Protein AF-A0A1G5ZNI4-F1 (afdb_monomer)

Sequence (146 aa):
MAAYGPKNWLEVSVGGVFGYEKSEQENTAFS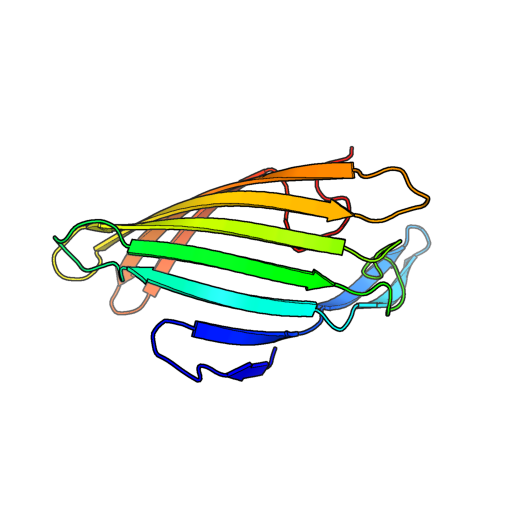YALPLVQGKFLFREYESGKGPGFGAVLGSFFPTGKGAFKPEGFGTFAFATITQCFGENEDVLIHANVGGNYLHIDQSGDLLGTWGFGSQVRVFKGMHLVGEIFSGDPYVPGAGVS

Foldseek 3Di:
DDWDPPDPFKIKDWDKDWDWDQDPVRDIDIKIFDTKIKMKGWPADEDEPDAKTKIKMKIKGAQDMDDQQRAPGIKIKMKMKIKYAYDPPRQKIKMKMKIWMWGDDPPDTDTGIKMKIKMWGDDDDPDIDIDMDMQADNSGHPRHPD

Structure (mmCIF, N/CA/C/O backbone):
data_AF-A0A1G5ZNI4-F1
#
_entry.id   AF-A0A1G5ZNI4-F1
#
loop_
_atom_site.group_PDB
_atom_site.id
_atom_site.type_symbol
_atom_site.label_atom_id
_atom_site.label_alt_id
_atom_site.label_comp_id
_atom_site.label_asym_id
_atom_site.label_entity_id
_atom_site.label_seq_id
_atom_site.pdbx_PDB_ins_code
_atom_site.Cartn_x
_atom_site.Cartn_y
_atom_site.Cartn_z
_atom_site.occupancy
_atom_site.B_iso_or_equiv
_atom_site.auth_seq_id
_atom_site.auth_comp_id
_atom_site.auth_asym_id
_atom_site.auth_atom_id
_atom_site.pdbx_PDB_model_num
ATOM 1 N N . MET A 1 1 ? 5.630 -12.708 -0.399 1.00 78.56 1 MET A N 1
ATOM 2 C CA . MET A 1 1 ? 6.197 -11.556 0.336 1.00 78.56 1 MET A CA 1
ATOM 3 C C . MET A 1 1 ? 6.660 -12.050 1.696 1.00 78.56 1 MET A C 1
ATOM 5 O O . MET A 1 1 ? 5.975 -12.888 2.267 1.00 78.56 1 MET A O 1
ATOM 9 N N . ALA A 1 2 ? 7.809 -11.585 2.176 1.00 91.25 2 ALA A N 1
ATOM 10 C CA . ALA A 1 2 ? 8.286 -11.825 3.536 1.00 91.25 2 ALA A CA 1
ATOM 11 C C . ALA A 1 2 ? 8.210 -10.512 4.324 1.00 91.25 2 ALA A C 1
ATOM 13 O O . ALA A 1 2 ? 8.553 -9.460 3.784 1.00 91.25 2 ALA A O 1
ATOM 14 N N . ALA A 1 3 ? 7.755 -10.570 5.573 1.00 93.75 3 ALA A N 1
ATOM 15 C CA . ALA A 1 3 ? 7.601 -9.410 6.444 1.00 93.75 3 ALA A CA 1
ATOM 16 C C . ALA A 1 3 ? 8.177 -9.704 7.832 1.00 93.75 3 ALA A C 1
ATOM 18 O O . ALA A 1 3 ? 8.113 -10.834 8.317 1.00 93.75 3 ALA A O 1
ATOM 19 N N . TYR A 1 4 ? 8.744 -8.680 8.458 1.00 95.38 4 TYR A N 1
ATOM 20 C CA . TYR A 1 4 ? 9.282 -8.721 9.808 1.00 95.38 4 TYR A CA 1
ATOM 21 C C . TYR A 1 4 ? 8.886 -7.443 10.546 1.00 95.38 4 TYR A C 1
ATOM 23 O O . TYR A 1 4 ? 9.204 -6.341 10.100 1.00 95.38 4 TYR A O 1
ATOM 31 N N . GLY A 1 5 ? 8.193 -7.598 11.673 1.00 94.31 5 GLY A N 1
ATOM 32 C CA . GLY A 1 5 ? 7.796 -6.508 12.560 1.00 94.31 5 GLY A CA 1
ATOM 33 C C . GLY A 1 5 ? 8.740 -6.398 13.757 1.00 94.31 5 GLY A C 1
ATOM 34 O O . GLY A 1 5 ? 8.446 -6.992 14.792 1.00 94.31 5 GLY A O 1
ATOM 35 N N . PRO A 1 6 ? 9.877 -5.677 13.669 1.00 91.25 6 PRO A N 1
ATOM 36 C CA . PRO A 1 6 ? 10.795 -5.526 14.803 1.00 91.25 6 PRO A CA 1
ATOM 37 C C . PRO A 1 6 ? 10.157 -4.816 16.004 1.00 91.25 6 PRO A C 1
ATOM 39 O O . PRO A 1 6 ? 10.660 -4.924 17.126 1.00 91.25 6 PRO A O 1
ATOM 42 N N . LYS A 1 7 ? 9.098 -4.034 15.764 1.00 94.19 7 LYS A N 1
ATOM 43 C CA . LYS A 1 7 ? 8.344 -3.269 16.760 1.00 94.19 7 LYS A CA 1
ATOM 44 C C . LYS A 1 7 ? 6.875 -3.211 16.349 1.00 94.19 7 LYS A C 1
ATOM 46 O O . LYS A 1 7 ? 6.573 -3.220 15.167 1.00 94.19 7 LYS A O 1
ATOM 51 N N . ASN A 1 8 ? 5.974 -3.017 17.311 1.00 93.56 8 ASN A N 1
ATOM 52 C CA . ASN A 1 8 ? 4.534 -2.898 17.035 1.00 93.56 8 ASN A CA 1
ATOM 53 C C . ASN A 1 8 ? 4.177 -1.698 16.132 1.00 93.56 8 ASN A C 1
ATOM 55 O O . ASN A 1 8 ? 3.121 -1.688 15.518 1.00 93.56 8 ASN A O 1
ATOM 59 N N . TRP A 1 9 ? 5.052 -0.689 16.047 1.00 95.75 9 TRP A N 1
ATOM 60 C CA . TRP A 1 9 ? 4.868 0.488 15.194 1.00 95.75 9 TRP A CA 1
ATOM 61 C C . TRP A 1 9 ? 5.573 0.383 13.832 1.00 95.75 9 TRP A C 1
ATOM 63 O O . TRP A 1 9 ? 5.430 1.295 13.023 1.00 95.75 9 TRP A O 1
ATOM 73 N N . LEU A 1 10 ? 6.355 -0.675 13.579 1.00 96.75 10 LEU A N 1
ATOM 74 C CA . LEU A 1 10 ? 7.176 -0.815 12.374 1.00 96.75 10 LEU A CA 1
ATOM 75 C C . LEU A 1 10 ? 7.137 -2.240 11.824 1.00 96.75 10 LEU A C 1
ATOM 77 O O . LEU A 1 10 ? 7.582 -3.175 12.488 1.00 96.75 10 LEU A O 1
ATOM 81 N N . GLU A 1 11 ? 6.744 -2.371 10.563 1.00 97.88 11 GLU A N 1
ATOM 82 C CA . GLU A 1 11 ? 6.916 -3.582 9.762 1.00 97.88 11 GLU A CA 1
ATOM 83 C C . GLU A 1 11 ? 7.828 -3.291 8.571 1.00 97.88 11 GLU A C 1
ATOM 85 O O . GLU A 1 11 ? 7.648 -2.305 7.863 1.00 97.88 11 GLU A O 1
ATOM 90 N N . VAL A 1 12 ? 8.798 -4.163 8.318 1.00 97.00 12 VAL A N 1
ATOM 91 C CA . VAL A 1 12 ? 9.623 -4.134 7.108 1.00 97.00 12 VAL A CA 1
ATOM 92 C C . VAL A 1 12 ? 9.281 -5.358 6.277 1.00 97.00 12 VAL A C 1
ATOM 94 O O . VAL A 1 12 ? 9.211 -6.467 6.804 1.00 97.00 12 VAL A O 1
ATOM 97 N N . SER A 1 13 ? 9.077 -5.183 4.976 1.00 96.44 13 SER A N 1
ATOM 98 C CA . SER A 1 13 ? 8.779 -6.295 4.077 1.00 96.44 13 SER A CA 1
ATOM 99 C C . SER A 1 13 ? 9.549 -6.216 2.769 1.00 96.44 13 SER A C 1
ATOM 101 O O . SER A 1 13 ? 9.882 -5.137 2.276 1.00 96.44 13 SER A O 1
ATOM 103 N N . VAL A 1 14 ? 9.827 -7.397 2.223 1.00 95.06 14 VAL A N 1
ATOM 104 C CA . VAL A 1 14 ? 10.401 -7.595 0.897 1.00 95.06 14 VAL A CA 1
ATOM 105 C C . VAL A 1 14 ? 9.500 -8.526 0.096 1.00 95.06 14 VAL A C 1
ATOM 107 O O . VAL A 1 14 ? 9.018 -9.561 0.573 1.00 95.06 14 VAL A O 1
ATOM 110 N N . GLY A 1 15 ? 9.228 -8.146 -1.138 1.00 92.12 15 GLY A N 1
ATOM 111 C CA . GLY A 1 15 ? 8.318 -8.844 -2.021 1.00 92.12 15 GLY A CA 1
ATOM 112 C C . GLY A 1 15 ? 8.752 -8.763 -3.471 1.00 92.12 15 GLY A C 1
ATOM 113 O O . GLY A 1 15 ? 9.833 -8.289 -3.813 1.00 92.12 15 GLY A O 1
ATOM 114 N N . GLY A 1 16 ? 7.872 -9.269 -4.312 1.00 90.06 16 GLY A N 1
ATOM 115 C CA . GLY A 1 16 ? 7.994 -9.263 -5.753 1.00 90.06 16 GLY A CA 1
ATOM 116 C C . GLY A 1 16 ? 6.668 -9.700 -6.346 1.00 90.06 16 GLY A C 1
ATOM 117 O O . GLY A 1 16 ? 5.860 -10.339 -5.662 1.00 90.06 16 GLY A O 1
ATOM 118 N N . VAL A 1 17 ? 6.463 -9.351 -7.604 1.00 88.31 17 VAL A N 1
ATOM 119 C CA . VAL A 1 17 ? 5.293 -9.743 -8.385 1.00 88.31 17 VAL A CA 1
ATOM 120 C C . VAL A 1 17 ? 5.762 -10.694 -9.473 1.00 88.31 17 VAL A C 1
ATOM 122 O O . VAL A 1 17 ? 6.833 -10.509 -10.047 1.00 88.31 17 VAL A O 1
ATOM 125 N N . PHE A 1 18 ? 4.983 -11.732 -9.742 1.00 89.75 18 PHE A N 1
ATOM 126 C CA . PHE A 1 18 ? 5.199 -12.638 -10.860 1.00 89.75 18 PHE A CA 1
ATOM 127 C C . PHE A 1 18 ? 3.855 -13.107 -11.401 1.00 89.75 18 PHE A C 1
ATOM 129 O O . PHE A 1 18 ? 2.853 -13.113 -10.686 1.00 89.75 18 PHE A O 1
ATOM 136 N N . GLY A 1 19 ? 3.834 -13.511 -12.661 1.00 89.06 19 GLY A N 1
ATOM 137 C CA . GLY A 1 19 ? 2.609 -13.919 -13.326 1.00 89.06 19 GLY A CA 1
ATOM 138 C C . GLY A 1 19 ? 2.820 -14.126 -14.813 1.00 89.06 19 GLY A C 1
ATOM 139 O O . GLY A 1 19 ? 3.950 -14.192 -15.297 1.00 89.06 19 GLY A O 1
ATOM 140 N N . TYR A 1 20 ? 1.710 -14.254 -15.524 1.00 88.56 20 TYR A N 1
ATOM 141 C CA . TYR A 1 20 ? 1.703 -14.505 -16.952 1.00 88.56 20 TYR A CA 1
ATOM 142 C C . TYR A 1 20 ? 1.030 -13.345 -17.672 1.00 88.56 20 TYR A C 1
ATOM 144 O O . TYR A 1 20 ? -0.079 -12.954 -17.311 1.00 88.56 20 TYR A O 1
ATOM 152 N N . GLU A 1 21 ? 1.692 -12.820 -18.694 1.00 83.50 21 GLU A N 1
ATOM 153 C CA . GLU A 1 21 ? 1.129 -11.825 -19.598 1.00 83.50 21 GLU A CA 1
ATOM 154 C C . GLU A 1 21 ? 0.723 -12.493 -20.908 1.00 83.50 21 GLU A C 1
ATOM 156 O O . GLU A 1 21 ? 1.424 -13.368 -21.428 1.00 83.50 21 GLU A O 1
ATOM 161 N N . LYS A 1 22 ? -0.427 -12.088 -21.443 1.00 81.69 22 LYS A N 1
ATOM 162 C CA . LYS A 1 22 ? -0.864 -12.502 -22.772 1.00 81.69 22 LYS A CA 1
ATOM 163 C C . LYS A 1 22 ? -0.509 -11.385 -23.745 1.00 81.69 22 LYS A C 1
ATOM 165 O O . LYS A 1 22 ? -1.092 -10.308 -23.673 1.00 81.69 22 LYS A O 1
ATOM 170 N N . SER A 1 23 ? 0.457 -11.637 -24.623 1.00 69.50 23 SER A N 1
ATOM 171 C CA . SER A 1 23 ? 0.761 -10.731 -25.734 1.00 69.50 23 SER A CA 1
ATOM 172 C C . SER A 1 23 ? -0.299 -10.871 -26.833 1.00 69.50 23 SER A C 1
ATOM 174 O O . SER A 1 23 ? -0.910 -11.935 -26.975 1.00 69.50 23 SER A O 1
ATOM 176 N N . GLU A 1 24 ? -0.495 -9.825 -27.642 1.00 68.56 24 GLU A N 1
ATOM 177 C CA . GLU A 1 24 ? -1.405 -9.836 -28.800 1.00 68.56 24 GLU A CA 1
ATOM 178 C C . GLU A 1 24 ? -1.109 -10.975 -29.796 1.00 68.56 24 GLU A C 1
ATOM 180 O O . GLU A 1 24 ? -1.989 -11.385 -30.546 1.00 68.56 24 GLU A O 1
ATOM 185 N N . GLN A 1 25 ? 0.098 -11.550 -29.765 1.00 68.38 25 GLN A N 1
ATOM 186 C CA . GLN A 1 25 ? 0.529 -12.663 -30.621 1.00 68.38 25 GLN A CA 1
ATOM 187 C C . GLN A 1 25 ? 0.293 -14.067 -30.015 1.00 68.38 25 GLN A C 1
ATOM 189 O O . GLN A 1 25 ? 1.015 -15.005 -30.335 1.00 68.38 25 GLN A O 1
ATOM 194 N N . GLU A 1 26 ? -0.688 -14.221 -29.119 1.00 60.66 26 GLU A N 1
ATOM 195 C CA . GLU A 1 26 ? -1.126 -15.491 -28.492 1.00 60.66 26 GLU A CA 1
ATOM 196 C C . GLU A 1 26 ? -0.087 -16.278 -27.669 1.00 60.66 26 GLU A C 1
ATOM 198 O O . GLU A 1 26 ? -0.422 -17.306 -27.079 1.00 60.66 26 GLU A O 1
ATOM 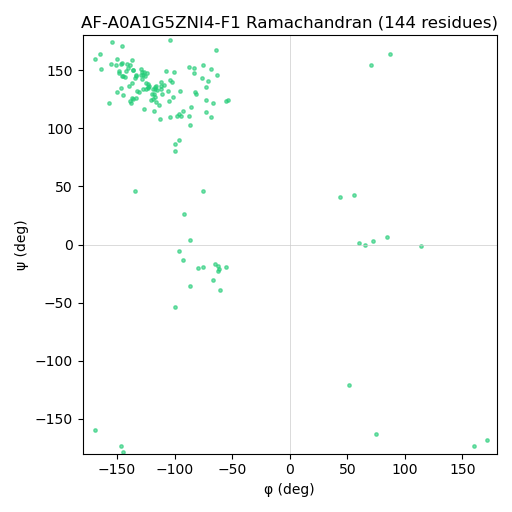203 N N . ASN A 1 27 ? 1.141 -15.782 -27.523 1.00 77.75 27 ASN A N 1
ATOM 204 C CA . ASN A 1 27 ? 2.118 -16.373 -26.616 1.00 77.75 27 ASN A CA 1
ATOM 205 C C . ASN A 1 27 ? 1.954 -15.821 -25.196 1.00 77.75 27 ASN A C 1
ATOM 207 O O . ASN A 1 27 ? 2.126 -14.628 -24.938 1.00 77.75 27 ASN A O 1
ATOM 211 N N . THR A 1 28 ? 1.651 -16.723 -24.263 1.00 83.50 28 THR A N 1
ATOM 212 C CA . THR A 1 28 ? 1.698 -16.461 -22.825 1.00 83.50 28 THR A CA 1
ATOM 213 C C . THR A 1 28 ? 3.158 -16.390 -22.384 1.00 83.50 28 THR A C 1
ATOM 215 O O . THR A 1 28 ? 3.872 -17.394 -22.434 1.00 83.50 28 THR A O 1
ATOM 218 N N . ALA A 1 29 ? 3.614 -15.220 -21.946 1.00 86.94 29 ALA A N 1
ATOM 219 C CA . ALA A 1 29 ? 4.967 -15.030 -21.434 1.00 86.94 29 ALA A CA 1
ATOM 220 C C . ALA A 1 29 ? 4.955 -14.934 -19.906 1.00 86.94 29 ALA A C 1
ATOM 222 O O . ALA A 1 29 ? 4.045 -14.369 -19.305 1.00 86.94 29 ALA A O 1
ATOM 223 N N . PHE A 1 30 ? 5.966 -15.519 -19.265 1.00 89.62 30 PHE A N 1
ATOM 224 C CA . PHE A 1 30 ? 6.172 -15.357 -17.829 1.00 89.62 30 PHE A CA 1
ATOM 225 C C . PHE A 1 30 ? 6.893 -14.037 -17.542 1.00 89.62 30 PHE A C 1
ATOM 227 O O . PHE A 1 30 ? 7.974 -13.788 -18.096 1.00 89.62 30 PHE A O 1
ATOM 234 N N . SER A 1 31 ? 6.327 -13.262 -16.620 1.00 89.94 31 SER A N 1
ATOM 235 C CA . SER A 1 31 ? 6.788 -11.933 -16.225 1.00 89.94 31 SER A CA 1
ATOM 236 C C . SER A 1 31 ? 6.966 -11.849 -14.720 1.00 89.94 31 SER A C 1
ATOM 238 O O . SER A 1 31 ? 6.227 -12.466 -13.950 1.00 89.94 31 SER A O 1
ATOM 240 N N . TYR A 1 32 ? 7.964 -11.085 -14.285 1.00 89.50 32 TYR A N 1
ATOM 241 C CA . TYR A 1 32 ? 8.240 -10.873 -12.868 1.00 89.50 32 TYR A CA 1
ATOM 242 C C . TYR A 1 32 ? 8.976 -9.559 -12.611 1.00 89.50 32 TYR A C 1
ATOM 244 O O . TYR A 1 32 ? 9.717 -9.078 -13.468 1.00 89.50 32 TYR A O 1
ATOM 252 N N . ALA A 1 33 ? 8.833 -9.031 -11.398 1.00 88.75 33 ALA A N 1
ATOM 253 C CA . ALA A 1 33 ? 9.586 -7.889 -10.896 1.00 88.75 33 ALA A CA 1
ATOM 254 C C . ALA A 1 33 ? 9.881 -8.026 -9.404 1.00 88.75 33 ALA A C 1
ATOM 256 O O . ALA A 1 33 ? 8.991 -8.305 -8.596 1.00 88.75 33 ALA A O 1
ATOM 257 N N . LEU A 1 34 ? 11.155 -7.865 -9.051 1.00 87.75 34 LEU A N 1
ATOM 258 C CA . LEU A 1 34 ? 11.656 -7.948 -7.682 1.00 87.75 34 LEU A CA 1
ATOM 259 C C . LEU A 1 34 ? 13.061 -7.333 -7.574 1.00 87.75 34 LEU A C 1
ATOM 261 O O . LEU A 1 34 ? 13.830 -7.445 -8.524 1.00 87.75 34 LEU A O 1
ATOM 265 N N . PRO A 1 35 ? 13.448 -6.784 -6.408 1.00 90.50 35 PRO A N 1
ATOM 266 C CA . PRO A 1 35 ? 12.660 -6.721 -5.179 1.00 90.50 35 PRO A CA 1
ATOM 267 C C . PRO A 1 35 ? 11.747 -5.491 -5.109 1.00 90.50 35 PRO A C 1
ATOM 269 O O . PRO A 1 35 ? 12.049 -4.430 -5.652 1.00 90.50 35 PRO A O 1
ATOM 272 N N . LEU A 1 36 ? 10.651 -5.638 -4.372 1.00 91.00 36 LEU A N 1
ATOM 273 C CA . LEU A 1 36 ? 9.905 -4.534 -3.781 1.00 91.00 36 LEU A CA 1
ATOM 274 C C . LEU A 1 36 ? 10.210 -4.514 -2.290 1.00 91.00 36 LEU A C 1
ATOM 276 O O . LEU A 1 36 ? 10.001 -5.521 -1.615 1.00 91.00 36 LEU A O 1
ATOM 280 N N . VAL A 1 37 ? 10.702 -3.395 -1.776 1.00 94.62 37 VAL A N 1
ATOM 281 C CA . VAL A 1 37 ? 11.025 -3.235 -0.354 1.00 94.62 37 VAL A CA 1
ATOM 282 C C . VAL A 1 37 ? 10.160 -2.124 0.209 1.00 94.62 37 VAL A C 1
ATOM 284 O O . VAL A 1 37 ? 10.048 -1.071 -0.408 1.00 94.62 37 VAL A O 1
ATOM 287 N N . GLN A 1 38 ? 9.554 -2.337 1.374 1.00 95.75 38 GLN A N 1
ATOM 288 C CA . GLN A 1 38 ? 8.746 -1.310 2.031 1.00 95.75 38 GLN A CA 1
ATOM 289 C C . GLN A 1 38 ? 8.851 -1.378 3.554 1.00 95.75 38 GLN A C 1
ATOM 291 O O . GLN A 1 38 ? 8.936 -2.462 4.141 1.00 95.75 38 GLN A O 1
ATOM 296 N N . GLY A 1 39 ? 8.806 -0.208 4.180 1.00 97.50 39 GLY A N 1
ATOM 297 C CA . GLY A 1 39 ? 8.571 -0.018 5.603 1.00 97.50 39 GLY A CA 1
ATOM 298 C C . GLY A 1 39 ? 7.159 0.514 5.828 1.00 97.50 39 GLY A C 1
ATOM 299 O O . GLY A 1 39 ? 6.742 1.466 5.168 1.00 97.50 39 GLY A O 1
ATOM 300 N N . LYS A 1 40 ? 6.428 -0.095 6.758 1.00 97.44 40 LYS A N 1
ATOM 301 C CA . LYS A 1 40 ? 5.104 0.334 7.207 1.00 97.44 40 LYS A CA 1
ATOM 302 C C . LYS A 1 40 ? 5.211 0.840 8.634 1.00 97.44 40 LYS A C 1
ATOM 304 O O . LYS A 1 40 ? 5.748 0.152 9.500 1.00 97.44 40 LYS A O 1
ATOM 309 N N . PHE A 1 41 ? 4.677 2.023 8.864 1.00 97.81 41 PHE A N 1
ATOM 310 C CA . PHE A 1 41 ? 4.726 2.743 10.122 1.00 97.81 41 PHE A CA 1
ATOM 311 C C . PHE A 1 41 ? 3.303 2.884 10.651 1.00 97.81 41 PHE A C 1
ATOM 313 O O . PHE A 1 41 ? 2.446 3.437 9.964 1.00 97.81 41 PHE A O 1
ATOM 320 N N . LEU A 1 42 ? 3.048 2.394 11.861 1.00 97.50 42 LEU A N 1
ATOM 321 C CA . LEU A 1 42 ? 1.774 2.556 12.554 1.00 97.50 42 LEU A CA 1
ATOM 322 C C . LEU A 1 42 ? 1.940 3.623 13.636 1.00 97.50 42 LEU A C 1
ATOM 324 O O . LEU A 1 42 ? 2.629 3.406 14.631 1.00 97.50 42 LEU A O 1
ATOM 328 N N . PHE A 1 43 ? 1.318 4.783 13.437 1.00 96.56 43 PHE A N 1
ATOM 329 C CA . PHE A 1 43 ? 1.373 5.889 14.398 1.00 96.56 43 PHE A CA 1
ATOM 330 C C . PHE A 1 43 ? 0.298 5.757 15.470 1.00 96.56 43 PHE A C 1
ATOM 332 O O . PHE A 1 43 ? 0.518 6.108 16.629 1.00 96.56 43 PHE A O 1
ATOM 339 N N . ARG A 1 44 ? -0.874 5.254 15.076 1.00 95.50 44 ARG A N 1
ATOM 340 C CA . ARG A 1 44 ? -1.999 4.999 15.970 1.00 95.50 44 ARG A CA 1
ATOM 341 C C . ARG A 1 44 ? -2.810 3.826 15.448 1.00 95.50 44 ARG A C 1
ATOM 343 O O . ARG A 1 44 ? -3.180 3.809 14.279 1.00 95.50 44 ARG A O 1
ATOM 350 N N . GLU A 1 45 ? -3.110 2.885 16.326 1.00 93.06 45 GLU A N 1
ATOM 351 C CA . GLU A 1 45 ? -4.010 1.773 16.039 1.00 93.06 45 GLU A CA 1
ATOM 352 C C . GLU A 1 45 ? -5.469 2.250 16.064 1.00 93.06 45 GLU A C 1
ATOM 354 O O . GLU A 1 45 ? -5.827 3.143 16.841 1.00 93.06 45 GLU A O 1
ATOM 359 N N . TYR A 1 46 ? -6.300 1.700 15.177 1.00 89.31 46 TYR A N 1
ATOM 360 C CA . TYR A 1 46 ? -7.740 1.923 15.239 1.00 89.31 46 TYR A CA 1
ATOM 361 C C . TYR A 1 46 ? -8.346 0.948 16.250 1.00 89.31 46 TYR A C 1
ATOM 363 O O . TYR A 1 46 ? -7.886 -0.179 16.386 1.00 89.31 46 TYR A O 1
ATOM 371 N N . GLU A 1 47 ? -9.412 1.360 16.928 1.00 87.50 47 GLU A N 1
ATOM 372 C CA . GLU A 1 47 ? -10.183 0.466 17.792 1.00 87.50 47 GLU A CA 1
ATOM 373 C C . GLU A 1 47 ? -11.673 0.800 17.683 1.00 87.50 47 GLU A C 1
ATOM 375 O O . GLU A 1 47 ? -12.047 1.961 17.480 1.00 87.50 47 GLU A O 1
ATOM 380 N N . SER A 1 48 ? -12.530 -0.209 17.846 1.00 86.50 48 SER A N 1
ATOM 381 C CA . SER A 1 48 ? -13.985 -0.037 17.862 1.00 86.50 48 SER A CA 1
ATOM 382 C C . SER A 1 48 ? -14.416 1.011 18.890 1.00 86.50 48 SER A C 1
ATOM 384 O O . SER A 1 48 ? -14.085 0.928 20.072 1.00 86.50 48 SER A O 1
ATOM 386 N N . GLY A 1 49 ? -15.154 2.024 18.431 1.00 79.06 49 GLY A N 1
ATOM 387 C CA . GLY A 1 49 ? -15.662 3.100 19.289 1.00 79.06 49 GLY A CA 1
ATOM 388 C C . GLY A 1 49 ? -14.605 4.103 19.772 1.00 79.06 49 GLY A C 1
ATOM 389 O O . GLY A 1 49 ? -14.947 5.026 20.512 1.00 79.06 49 GLY A O 1
ATOM 390 N N . LYS A 1 50 ? -13.340 3.970 19.351 1.00 88.38 50 LYS A N 1
ATOM 391 C CA . LYS A 1 50 ? -12.289 4.972 19.582 1.00 88.38 50 LYS A CA 1
ATOM 392 C C . LYS A 1 50 ? -12.014 5.769 18.307 1.00 88.38 50 LYS A C 1
ATOM 394 O O . LYS A 1 50 ? -12.589 5.522 17.253 1.00 88.38 50 LYS A O 1
ATOM 399 N N . GLY A 1 51 ? -11.140 6.769 18.428 1.00 90.38 51 GLY A N 1
ATOM 400 C CA . GLY A 1 51 ? -10.699 7.570 17.286 1.00 90.38 51 GLY A CA 1
ATOM 401 C C . GLY A 1 51 ? -9.922 6.759 16.237 1.00 90.38 51 GLY A C 1
ATOM 402 O O . GLY A 1 51 ? -9.486 5.641 16.526 1.00 90.38 51 GLY A O 1
ATOM 403 N N . PRO A 1 52 ? -9.704 7.347 15.052 1.00 94.81 52 PRO A N 1
ATOM 404 C CA . PRO A 1 52 ? -9.153 6.631 13.912 1.00 94.81 52 PRO A CA 1
ATOM 405 C C . PRO A 1 52 ? -7.692 6.238 14.128 1.00 94.81 52 PRO A C 1
ATOM 407 O O . PRO A 1 52 ? -6.936 6.915 14.834 1.00 94.81 52 PRO A O 1
ATOM 410 N N . GLY A 1 53 ? -7.307 5.143 13.483 1.00 96.25 53 GLY A N 1
ATOM 411 C CA . GLY A 1 53 ? -5.926 4.726 13.315 1.00 96.25 53 GLY A CA 1
ATOM 412 C C . GLY A 1 53 ? -5.276 5.431 12.130 1.00 96.25 53 GLY A C 1
ATOM 413 O O . GLY A 1 53 ? -5.947 5.802 11.166 1.00 96.25 53 GLY A O 1
ATOM 414 N N . PHE A 1 54 ? -3.961 5.606 12.210 1.00 97.12 54 PHE A N 1
ATOM 415 C CA . PHE A 1 54 ? -3.159 6.271 11.191 1.00 97.12 54 PHE A CA 1
ATOM 416 C C . PHE A 1 54 ? -1.846 5.533 10.986 1.00 97.12 54 PHE A C 1
ATOM 418 O O . PHE A 1 54 ? -1.153 5.182 11.949 1.00 97.12 54 PHE A O 1
ATOM 425 N N . GLY A 1 55 ? -1.473 5.371 9.725 1.00 97.50 55 GLY A N 1
ATOM 426 C CA . GLY A 1 55 ? -0.205 4.779 9.339 1.00 97.50 55 GLY A CA 1
ATOM 427 C C . GLY A 1 55 ? 0.352 5.407 8.075 1.00 97.50 55 GLY A C 1
ATOM 428 O O . GLY A 1 55 ? -0.319 6.180 7.391 1.00 97.50 55 GLY A O 1
ATOM 429 N N . ALA A 1 56 ? 1.589 5.065 7.761 1.00 97.50 56 ALA A N 1
ATOM 430 C CA . ALA A 1 56 ? 2.206 5.406 6.494 1.00 97.50 56 ALA A CA 1
ATOM 431 C C . ALA A 1 56 ? 3.063 4.254 5.993 1.00 97.50 56 ALA A C 1
ATOM 433 O O . ALA A 1 56 ? 3.563 3.439 6.768 1.00 97.50 56 ALA A O 1
ATOM 434 N N . VAL A 1 57 ? 3.256 4.208 4.687 1.00 96.50 57 VAL A N 1
ATOM 435 C CA . VAL A 1 57 ? 4.150 3.273 4.023 1.00 96.50 57 VAL A CA 1
ATOM 436 C C . VAL A 1 57 ? 5.121 4.075 3.181 1.00 96.50 57 VAL A C 1
ATOM 438 O O . VAL A 1 57 ? 4.736 5.049 2.539 1.00 96.50 57 VAL A O 1
ATOM 441 N N . LEU A 1 58 ? 6.379 3.655 3.196 1.00 96.38 58 LEU A N 1
ATOM 442 C CA . LEU A 1 58 ? 7.422 4.124 2.298 1.00 96.38 58 LEU A CA 1
ATOM 443 C C . LEU A 1 58 ? 8.111 2.895 1.720 1.00 96.38 58 LEU A C 1
ATOM 445 O O . LEU A 1 58 ? 8.511 1.998 2.465 1.00 96.38 58 LEU A O 1
ATOM 449 N N . GLY A 1 59 ? 8.280 2.854 0.409 1.00 94.19 59 GLY A N 1
ATOM 450 C CA . GLY A 1 59 ? 8.958 1.750 -0.241 1.00 94.19 59 GLY A CA 1
ATOM 451 C C . GLY A 1 59 ? 9.592 2.132 -1.560 1.00 94.19 59 GLY A C 1
ATOM 452 O O . GLY A 1 59 ? 9.434 3.244 -2.056 1.00 94.19 59 GLY A O 1
ATOM 453 N N . SER A 1 60 ? 10.321 1.178 -2.118 1.00 92.69 60 SER A N 1
ATOM 454 C CA . SER A 1 60 ? 10.972 1.304 -3.411 1.00 92.69 60 SER A CA 1
ATOM 455 C C . SER A 1 60 ? 10.873 -0.002 -4.183 1.00 92.69 60 SER A C 1
ATOM 457 O O . SER A 1 60 ? 10.826 -1.096 -3.607 1.00 92.69 60 SER A O 1
ATOM 459 N N . PHE A 1 61 ? 10.885 0.119 -5.502 1.00 89.19 61 PHE A N 1
ATOM 460 C CA . PHE A 1 61 ? 11.028 -0.991 -6.433 1.00 89.19 61 PHE A CA 1
ATOM 461 C C . PHE A 1 61 ? 12.219 -0.728 -7.349 1.00 89.19 61 PHE A C 1
ATOM 463 O O . PHE A 1 61 ? 12.556 0.410 -7.682 1.00 89.19 61 PHE A O 1
ATOM 470 N N . PHE A 1 62 ? 12.878 -1.811 -7.738 1.00 88.19 62 PHE A N 1
ATOM 471 C CA . PHE A 1 62 ? 14.084 -1.769 -8.553 1.00 88.19 62 PHE A CA 1
ATOM 472 C C . PHE A 1 62 ? 13.766 -2.250 -9.972 1.00 88.19 62 PHE A C 1
ATOM 474 O O . PHE A 1 62 ? 12.928 -3.143 -10.121 1.00 88.19 62 PHE A O 1
ATOM 481 N N . PRO A 1 63 ? 14.463 -1.750 -11.012 1.00 86.38 63 PRO A N 1
ATOM 482 C CA . PRO A 1 63 ? 14.252 -2.137 -12.414 1.00 86.38 63 PRO A CA 1
ATOM 483 C C . PRO A 1 63 ? 14.831 -3.531 -12.728 1.00 86.38 63 PRO A C 1
ATOM 485 O O . PRO A 1 63 ? 15.538 -3.747 -13.713 1.00 86.38 63 PRO A O 1
ATOM 488 N N . THR A 1 64 ? 14.570 -4.501 -11.855 1.00 87.75 64 THR A N 1
ATOM 489 C CA . THR A 1 64 ? 15.032 -5.885 -11.939 1.00 87.75 64 THR A CA 1
ATOM 490 C C . THR A 1 64 ? 13.821 -6.785 -12.155 1.00 87.75 64 THR A C 1
ATOM 492 O O . THR A 1 64 ? 12.877 -6.797 -11.365 1.00 87.75 64 THR A O 1
ATOM 495 N N . GLY A 1 65 ? 13.819 -7.518 -13.265 1.00 88.12 65 GLY A N 1
ATOM 496 C CA . GLY A 1 65 ? 12.634 -8.241 -13.703 1.00 88.12 65 GLY A CA 1
ATOM 497 C C . GLY A 1 65 ? 12.663 -8.612 -15.179 1.00 88.12 65 GLY A C 1
ATOM 498 O O . GLY A 1 65 ? 13.659 -8.383 -15.873 1.00 88.12 65 GLY A O 1
ATOM 499 N N . LYS A 1 66 ? 11.544 -9.156 -15.652 1.00 87.56 66 LYS A N 1
ATOM 500 C CA . LYS A 1 66 ? 11.286 -9.508 -17.051 1.00 87.56 66 LYS A CA 1
ATOM 501 C C . LYS A 1 66 ? 9.812 -9.263 -17.398 1.00 87.56 66 LYS A C 1
ATOM 503 O O . LYS A 1 66 ? 8.944 -9.528 -16.570 1.00 87.56 66 LYS A O 1
ATOM 508 N N . GLY A 1 67 ? 9.562 -8.834 -18.637 1.00 85.44 67 GLY A N 1
ATOM 509 C CA . GLY A 1 67 ? 8.218 -8.621 -19.186 1.00 85.44 67 GLY A CA 1
ATOM 510 C C . GLY A 1 67 ? 7.553 -7.350 -18.657 1.00 85.44 67 GLY A C 1
ATOM 511 O O . GLY A 1 67 ? 8.237 -6.491 -18.100 1.00 85.44 67 GLY A O 1
ATOM 512 N N . ALA A 1 68 ? 6.234 -7.246 -18.803 1.00 82.88 68 ALA A N 1
ATOM 513 C CA . ALA A 1 68 ? 5.438 -6.060 -18.477 1.00 82.88 68 ALA A CA 1
ATOM 514 C C . ALA A 1 68 ? 5.465 -5.667 -16.994 1.00 82.88 68 ALA A C 1
ATOM 516 O O . ALA A 1 68 ? 5.141 -4.538 -16.650 1.00 82.88 68 ALA A O 1
ATOM 517 N N . PHE A 1 69 ? 5.858 -6.578 -16.100 1.00 83.38 69 PHE A N 1
ATOM 518 C CA . PHE A 1 69 ? 5.994 -6.254 -14.679 1.00 83.38 69 PHE A CA 1
ATOM 519 C C . PHE A 1 69 ? 7.299 -5.529 -14.358 1.00 83.38 69 PHE A C 1
ATOM 521 O O . PHE A 1 69 ? 7.386 -4.896 -13.307 1.00 83.38 69 PHE A O 1
ATOM 528 N N . LYS A 1 70 ? 8.320 -5.623 -15.223 1.00 86.06 70 LYS A N 1
ATOM 529 C CA . LYS A 1 70 ? 9.608 -4.968 -14.991 1.00 86.06 70 LYS A CA 1
ATOM 530 C C . LYS A 1 70 ? 9.415 -3.443 -15.057 1.00 86.06 70 LYS A C 1
ATOM 532 O O . LYS A 1 70 ? 9.048 -2.948 -16.119 1.00 86.06 70 LYS A O 1
ATOM 537 N N . PRO A 1 71 ? 9.741 -2.693 -13.989 1.00 81.06 71 PRO A N 1
ATOM 538 C CA . PRO A 1 71 ? 9.736 -1.240 -14.054 1.00 81.06 71 PRO A CA 1
ATOM 539 C C . PRO A 1 71 ? 10.780 -0.741 -15.054 1.00 81.06 71 PRO A C 1
ATOM 541 O O . PRO A 1 71 ? 11.879 -1.300 -15.143 1.00 81.06 71 PRO A O 1
ATOM 544 N N . GLU A 1 72 ? 10.475 0.357 -15.739 1.00 80.75 72 GLU A N 1
ATOM 545 C CA . GLU A 1 72 ? 11.424 1.028 -16.635 1.00 80.75 72 GLU A CA 1
ATOM 546 C C . GLU A 1 72 ? 12.610 1.645 -15.876 1.00 80.75 72 GLU A C 1
ATOM 548 O O . GLU A 1 72 ? 13.729 1.664 -16.386 1.00 80.75 72 GLU A O 1
ATOM 553 N N . GLY A 1 73 ? 12.396 2.068 -14.625 1.00 82.88 73 GLY A N 1
ATOM 554 C CA . GLY A 1 73 ? 13.407 2.712 -13.788 1.00 82.88 73 GLY A CA 1
ATOM 555 C C . GLY A 1 73 ? 13.304 2.358 -12.304 1.00 82.88 73 GLY A C 1
ATOM 556 O O . GLY A 1 73 ? 12.464 1.568 -11.872 1.00 82.88 73 GLY A O 1
ATOM 557 N N . PHE A 1 74 ? 14.191 2.947 -11.505 1.00 86.12 74 PHE A N 1
ATOM 558 C CA . PHE A 1 74 ? 14.079 2.900 -10.048 1.00 86.12 74 PHE A CA 1
ATOM 559 C C . PHE A 1 74 ? 12.941 3.813 -9.599 1.00 86.12 74 PHE A C 1
ATOM 561 O O . PHE A 1 74 ? 12.849 4.955 -10.051 1.00 86.12 74 PHE A O 1
ATOM 568 N N . GLY A 1 75 ? 12.103 3.352 -8.678 1.00 88.19 75 GLY A N 1
ATOM 569 C CA . GLY A 1 75 ? 11.046 4.195 -8.143 1.00 88.19 75 GLY A CA 1
ATOM 570 C C . GLY A 1 75 ? 10.864 4.049 -6.648 1.00 88.19 75 GLY A C 1
ATOM 571 O O . GLY A 1 75 ? 11.190 3.025 -6.043 1.00 88.19 75 GLY A O 1
ATOM 572 N N . THR A 1 76 ? 10.334 5.116 -6.069 1.00 90.88 76 THR A N 1
ATOM 573 C CA . THR A 1 76 ? 9.992 5.219 -4.655 1.00 90.88 76 THR A CA 1
ATOM 574 C C . THR A 1 76 ? 8.521 5.568 -4.557 1.00 90.88 76 THR A C 1
ATOM 576 O O . THR A 1 76 ? 8.033 6.413 -5.300 1.00 90.88 76 THR A O 1
ATOM 579 N N . PHE A 1 77 ? 7.810 4.947 -3.631 1.00 91.19 77 PHE A N 1
ATOM 580 C CA . PHE A 1 77 ? 6.416 5.255 -3.362 1.00 91.19 77 PHE A CA 1
ATOM 581 C C . PHE A 1 77 ? 6.216 5.514 -1.878 1.00 91.19 77 PHE A C 1
ATOM 583 O O . PHE A 1 77 ? 6.888 4.926 -1.027 1.00 91.19 77 PHE A O 1
ATOM 590 N N . ALA A 1 78 ? 5.268 6.386 -1.571 1.00 94.56 78 ALA A N 1
ATOM 591 C CA . ALA A 1 78 ? 4.835 6.625 -0.210 1.00 94.56 78 ALA A CA 1
ATOM 592 C C . ALA A 1 78 ? 3.334 6.877 -0.175 1.00 94.56 78 ALA A C 1
ATOM 594 O O . ALA A 1 78 ? 2.798 7.527 -1.069 1.00 94.56 78 ALA A O 1
ATOM 595 N N . PHE A 1 79 ? 2.664 6.409 0.870 1.00 94.69 79 PHE A N 1
ATOM 596 C CA . PHE A 1 79 ? 1.270 6.754 1.122 1.00 94.69 79 PHE A CA 1
ATOM 597 C C . PHE A 1 79 ? 0.978 6.793 2.616 1.00 94.69 79 PHE A C 1
ATOM 599 O O . PHE A 1 79 ? 1.580 6.065 3.405 1.00 94.69 79 PHE A O 1
ATOM 606 N N . ALA A 1 80 ? 0.044 7.650 3.001 1.00 97.12 80 ALA A N 1
ATOM 607 C CA . ALA A 1 80 ? -0.550 7.673 4.323 1.00 97.12 80 ALA A CA 1
ATOM 608 C C . ALA A 1 80 ? -1.911 6.979 4.272 1.00 97.12 80 ALA A C 1
ATOM 610 O O . ALA A 1 80 ? -2.606 7.032 3.257 1.00 97.12 80 ALA A O 1
ATOM 611 N N . THR A 1 81 ? -2.291 6.344 5.372 1.00 97.00 81 THR A N 1
ATOM 612 C CA . THR A 1 81 ? -3.595 5.708 5.540 1.00 97.00 81 THR A CA 1
ATOM 613 C C . THR A 1 81 ? -4.251 6.181 6.828 1.00 97.00 81 THR A C 1
ATOM 615 O O . THR A 1 81 ? -3.580 6.381 7.847 1.00 97.00 81 THR A O 1
ATOM 618 N N . ILE A 1 82 ? -5.564 6.359 6.771 1.00 97.19 82 ILE A N 1
ATOM 619 C CA . ILE A 1 82 ? -6.434 6.573 7.921 1.00 97.19 82 ILE A CA 1
ATOM 620 C C . ILE A 1 82 ? -7.510 5.494 7.913 1.00 97.19 82 ILE A C 1
ATOM 622 O O . ILE A 1 82 ? -8.125 5.238 6.880 1.00 97.19 82 ILE A O 1
ATOM 626 N N . THR A 1 83 ? -7.768 4.903 9.076 1.00 96.38 83 THR A N 1
ATOM 627 C CA . THR A 1 83 ? -8.780 3.857 9.242 1.00 96.38 83 THR A CA 1
ATOM 628 C C . THR A 1 83 ? -9.652 4.156 10.448 1.00 96.38 83 THR A C 1
ATOM 630 O O . THR A 1 83 ? -9.146 4.430 11.532 1.00 96.38 83 THR A O 1
ATOM 633 N N . GLN A 1 84 ? -10.967 4.061 10.287 1.00 95.31 84 GLN A N 1
ATOM 634 C CA . GLN A 1 84 ? -11.930 4.162 11.376 1.00 95.31 84 GLN A CA 1
ATOM 635 C C . GLN A 1 84 ? -12.784 2.902 11.436 1.00 95.31 84 GLN A C 1
ATOM 637 O O . GLN A 1 84 ? -13.275 2.417 10.418 1.00 95.31 84 GLN A O 1
ATOM 642 N N . CYS A 1 85 ? -12.991 2.417 12.656 1.00 93.69 85 CYS A N 1
ATOM 643 C CA . CYS A 1 85 ? -13.811 1.255 12.942 1.00 93.69 85 CYS A CA 1
ATOM 644 C C . CYS A 1 85 ? -15.079 1.661 13.708 1.00 93.69 85 CYS A C 1
ATOM 646 O O . CYS A 1 85 ? -15.020 2.482 14.630 1.00 93.69 85 CYS A O 1
ATOM 648 N N . PHE A 1 86 ? -16.223 1.105 13.320 1.00 91.69 86 PHE A N 1
ATO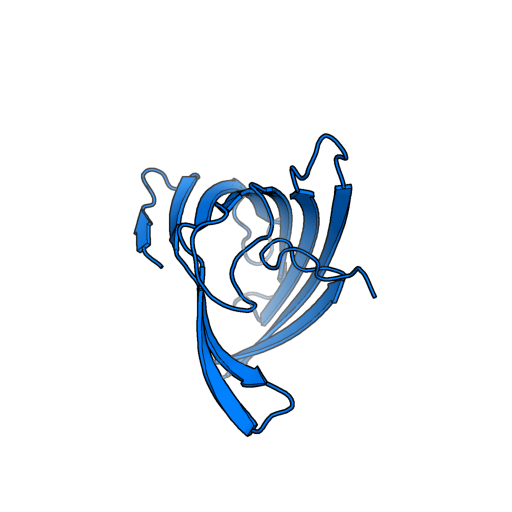M 649 C CA . PHE A 1 86 ? -17.543 1.379 13.880 1.00 91.69 86 PHE A CA 1
ATOM 650 C C . PHE A 1 86 ? -18.234 0.076 14.310 1.00 91.69 86 PHE A C 1
ATOM 652 O O . PHE A 1 86 ? -18.063 -0.973 13.687 1.00 91.69 86 PHE A O 1
ATOM 659 N N . GLY A 1 87 ? -19.058 0.165 15.359 1.00 87.12 87 GLY A N 1
ATOM 660 C CA . GLY A 1 87 ? -19.732 -0.984 15.978 1.00 87.12 87 GLY A CA 1
ATOM 661 C C . GLY A 1 87 ? -18.882 -1.659 17.057 1.00 87.12 87 GLY A C 1
ATOM 662 O O . GLY A 1 87 ? -17.682 -1.413 17.152 1.00 87.12 87 GLY A O 1
ATOM 663 N N . GLU A 1 88 ? -19.494 -2.488 17.902 1.00 79.38 88 GLU A N 1
ATOM 664 C CA . GLU A 1 88 ? -18.811 -3.108 19.056 1.00 79.38 88 GLU A CA 1
ATOM 665 C C . GLU A 1 88 ? -17.866 -4.251 18.660 1.00 79.38 88 GLU A C 1
ATOM 667 O O . GLU A 1 88 ? -16.970 -4.595 19.423 1.00 79.38 88 GLU A O 1
ATOM 672 N N . ASN A 1 89 ? -18.032 -4.819 17.462 1.00 77.56 89 ASN A N 1
ATOM 673 C CA . ASN A 1 89 ? -17.210 -5.924 16.967 1.00 77.56 89 ASN A CA 1
ATOM 674 C C . ASN A 1 89 ? -16.756 -5.705 15.516 1.00 77.56 89 ASN A C 1
ATOM 676 O O . ASN A 1 89 ? -16.885 -6.606 14.683 1.00 77.56 89 ASN A O 1
ATOM 680 N N . GLU A 1 90 ? -16.282 -4.497 15.215 1.00 80.50 90 GLU A N 1
ATOM 681 C CA . GLU A 1 90 ? -15.766 -4.134 13.891 1.00 80.50 90 GLU A CA 1
ATOM 682 C C . GLU A 1 90 ? -16.765 -4.368 12.747 1.00 80.50 90 GLU A C 1
ATOM 684 O O . GLU A 1 90 ? -16.432 -4.887 11.682 1.00 80.50 90 GLU A O 1
ATOM 689 N N . ASP A 1 91 ? -18.028 -4.003 12.979 1.00 88.25 91 ASP A N 1
ATOM 690 C CA . ASP A 1 91 ? -19.114 -4.245 12.025 1.00 88.25 91 ASP A CA 1
ATOM 691 C C . ASP A 1 91 ? -18.867 -3.542 10.695 1.00 88.25 91 ASP A C 1
ATOM 693 O O . ASP A 1 91 ? -19.134 -4.102 9.627 1.00 88.25 91 ASP A O 1
ATOM 697 N N . VAL A 1 92 ? -18.340 -2.320 10.776 1.00 92.88 92 VAL A N 1
ATOM 698 C CA . VAL A 1 92 ? -17.985 -1.508 9.620 1.00 92.88 92 VAL A CA 1
ATOM 699 C C . VAL A 1 92 ? -16.639 -0.855 9.867 1.00 92.88 92 VAL A C 1
ATOM 701 O O . VAL A 1 92 ? -16.445 -0.130 10.841 1.00 92.88 92 VAL A O 1
ATOM 704 N N . LEU A 1 93 ? -15.725 -1.053 8.934 1.00 94.69 93 LEU A N 1
ATOM 705 C CA . LEU A 1 93 ? -14.453 -0.365 8.863 1.00 94.69 93 LEU A CA 1
ATOM 706 C C . LEU A 1 93 ? -14.431 0.463 7.584 1.00 94.69 93 LEU A C 1
ATOM 708 O O . LEU A 1 93 ? -14.866 0.018 6.521 1.00 94.69 93 LEU A O 1
ATOM 712 N N . ILE A 1 94 ? -13.951 1.691 7.699 1.00 95.94 94 ILE A N 1
ATOM 713 C CA . ILE A 1 94 ? -13.739 2.598 6.577 1.00 95.94 94 ILE A CA 1
ATOM 714 C C . ILE A 1 94 ? -12.275 2.996 6.603 1.00 95.94 94 ILE A C 1
ATOM 716 O O . ILE A 1 94 ? -11.740 3.315 7.666 1.00 95.94 94 ILE A O 1
ATOM 720 N N . HIS A 1 95 ? -11.630 2.988 5.447 1.00 96.69 95 HIS A N 1
ATOM 721 C CA . HIS A 1 95 ? -10.261 3.446 5.312 1.00 96.69 95 HIS A CA 1
ATOM 722 C C . HIS A 1 95 ? -10.099 4.317 4.076 1.00 96.69 95 HIS A C 1
ATOM 724 O O . HIS A 1 95 ? -10.796 4.161 3.075 1.00 96.69 95 HIS A O 1
ATOM 730 N N . ALA A 1 96 ? -9.157 5.242 4.158 1.00 96.56 96 ALA A N 1
ATOM 731 C CA . ALA A 1 96 ? -8.733 6.050 3.035 1.00 96.56 96 ALA A CA 1
ATOM 732 C C . ALA A 1 96 ? -7.212 6.091 3.001 1.00 96.56 96 ALA A C 1
ATOM 734 O O . ALA A 1 96 ? -6.562 6.148 4.048 1.00 96.56 96 ALA A O 1
ATOM 735 N N . ASN A 1 97 ? -6.652 6.087 1.802 1.00 95.69 97 ASN A N 1
ATOM 736 C CA . ASN A 1 97 ? -5.230 6.256 1.583 1.00 95.69 97 ASN A CA 1
ATOM 737 C C . ASN A 1 97 ? -4.976 7.352 0.544 1.00 95.69 97 ASN A C 1
ATOM 739 O O . ASN A 1 97 ? -5.807 7.644 -0.315 1.00 95.69 97 ASN A O 1
ATOM 743 N N . VAL A 1 98 ? -3.829 8.001 0.682 1.00 95.25 98 VAL A N 1
ATOM 744 C CA . VAL A 1 98 ? -3.349 9.047 -0.221 1.00 95.25 98 VAL A CA 1
ATOM 745 C C . VAL A 1 98 ? -1.840 8.950 -0.275 1.00 95.25 98 VAL A C 1
ATOM 747 O O . VAL A 1 98 ? -1.178 8.830 0.758 1.00 95.25 98 VAL A O 1
ATOM 750 N N . GLY A 1 99 ? -1.284 9.021 -1.472 1.00 92.44 99 GLY A N 1
ATOM 751 C CA . GLY A 1 99 ? 0.144 8.899 -1.659 1.00 92.44 99 GLY A CA 1
ATOM 752 C C . GLY A 1 99 ? 0.597 9.273 -3.049 1.00 92.44 99 GLY A C 1
ATOM 753 O O . GLY A 1 99 ? -0.103 9.944 -3.806 1.00 92.44 99 GLY A O 1
ATOM 754 N N . GLY A 1 100 ? 1.774 8.789 -3.400 1.00 89.94 100 GLY A N 1
ATOM 755 C CA . GLY A 1 100 ? 2.291 8.909 -4.743 1.00 89.94 100 GLY A CA 1
ATOM 756 C C . GLY A 1 100 ? 3.459 7.980 -5.009 1.00 89.94 100 GLY A C 1
ATOM 757 O O . GLY A 1 100 ? 4.088 7.440 -4.094 1.00 89.94 100 GLY A O 1
ATOM 758 N N . ASN A 1 101 ? 3.727 7.817 -6.293 1.00 87.38 101 ASN A N 1
ATOM 759 C CA . ASN A 1 101 ? 4.857 7.098 -6.841 1.00 87.38 101 ASN A CA 1
ATOM 760 C C . ASN A 1 101 ? 5.745 8.097 -7.580 1.00 87.38 101 ASN A C 1
ATOM 762 O O . ASN A 1 101 ? 5.247 8.926 -8.338 1.00 87.38 101 ASN A O 1
ATOM 766 N N . TYR A 1 102 ? 7.045 8.035 -7.332 1.00 85.56 102 TYR A N 1
ATOM 767 C CA . TYR A 1 102 ? 8.038 8.838 -8.015 1.00 85.56 102 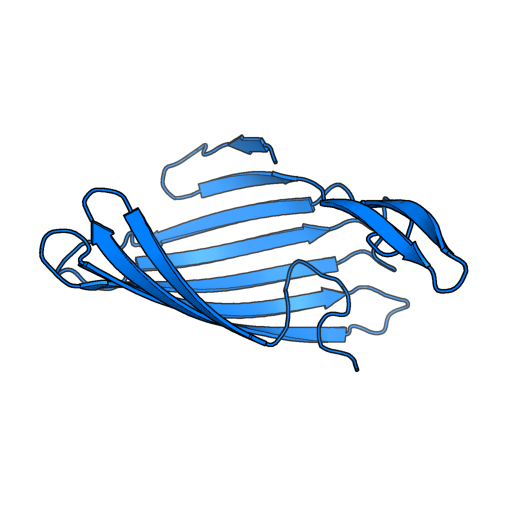TYR A CA 1
ATOM 768 C C . TYR A 1 102 ? 8.996 7.917 -8.761 1.00 85.56 102 TYR A C 1
ATOM 770 O O . TYR A 1 102 ? 9.736 7.134 -8.148 1.00 85.56 102 TYR A O 1
ATOM 778 N N . LEU A 1 103 ? 8.973 8.022 -10.086 1.00 81.69 103 LEU A N 1
ATOM 779 C CA . LEU A 1 103 ? 9.761 7.195 -10.988 1.00 81.69 103 LEU A CA 1
ATOM 780 C C . LEU A 1 103 ? 10.980 7.982 -11.477 1.00 81.69 103 LEU A C 1
ATOM 782 O O . LEU A 1 103 ? 10.863 9.097 -11.976 1.00 81.69 103 LEU A O 1
ATOM 786 N N . HIS A 1 104 ? 12.169 7.404 -11.314 1.00 76.00 104 HIS A N 1
ATOM 787 C CA . HIS A 1 104 ? 13.421 8.010 -11.752 1.00 76.00 104 HIS A CA 1
ATOM 788 C C . HIS A 1 104 ? 13.788 7.454 -13.132 1.00 76.00 104 HIS A C 1
ATOM 790 O O . HIS A 1 104 ? 14.481 6.436 -13.224 1.00 76.00 104 HIS A O 1
ATOM 796 N N . ILE A 1 105 ? 13.326 8.117 -14.194 1.00 69.94 105 ILE A N 1
ATOM 797 C CA . ILE A 1 105 ? 13.726 7.843 -15.583 1.00 69.94 105 ILE A CA 1
ATOM 798 C C . ILE A 1 105 ? 14.375 9.107 -16.144 1.00 69.94 105 ILE A C 1
ATOM 800 O O . ILE A 1 105 ? 13.804 10.186 -16.052 1.00 69.94 105 ILE A O 1
ATOM 804 N N . ASP A 1 106 ? 15.598 8.983 -16.663 1.00 60.03 106 ASP A N 1
ATOM 805 C CA . ASP A 1 106 ? 16.275 9.984 -17.503 1.00 60.03 106 ASP A CA 1
ATOM 806 C C . ASP A 1 106 ? 16.167 11.459 -17.052 1.00 60.03 106 ASP A C 1
ATOM 808 O O . ASP A 1 106 ? 16.039 12.372 -17.861 1.00 60.03 106 ASP A O 1
ATOM 812 N N . GLN A 1 107 ? 16.273 11.706 -15.739 1.00 55.16 107 GLN A N 1
ATOM 813 C CA . GLN A 1 107 ? 16.207 13.033 -15.096 1.00 55.16 107 GLN A CA 1
ATOM 814 C C . GLN A 1 107 ? 14.854 13.770 -15.202 1.00 55.16 107 GLN A C 1
ATOM 816 O O . GLN A 1 107 ? 14.719 14.846 -14.615 1.00 55.16 107 GLN A O 1
ATOM 821 N N . SER A 1 108 ? 13.838 13.194 -15.851 1.00 57.75 108 SER A N 1
ATOM 822 C CA . SER A 1 108 ? 12.441 13.621 -15.729 1.00 57.75 108 SER A CA 1
ATOM 823 C C . SER A 1 108 ? 11.801 12.899 -14.544 1.00 5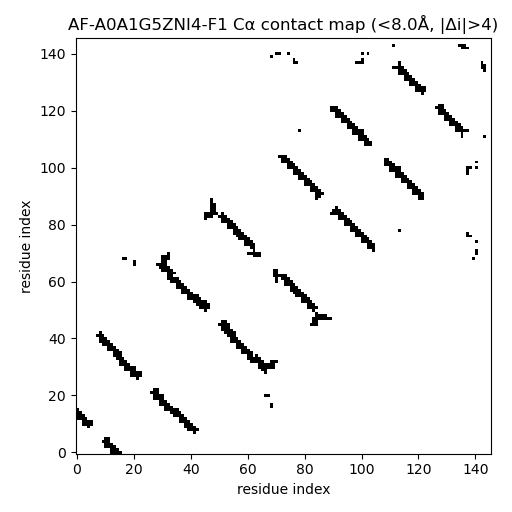7.75 108 SER A C 1
ATOM 825 O O . SER A 1 108 ? 11.630 11.683 -14.551 1.00 57.75 108 SER A O 1
ATOM 827 N N . GLY A 1 109 ? 11.510 13.644 -13.482 1.00 60.72 109 GLY A N 1
ATOM 828 C CA . GLY A 1 109 ? 10.827 13.115 -12.309 1.00 60.72 109 GLY A CA 1
ATOM 829 C C . GLY A 1 109 ? 9.320 13.170 -12.478 1.00 60.72 109 GLY A C 1
ATOM 830 O O . GLY A 1 109 ? 8.743 14.240 -12.286 1.00 60.72 109 GLY A O 1
ATOM 831 N N . ASP A 1 110 ? 8.690 12.036 -12.768 1.00 71.69 110 ASP A N 1
ATOM 832 C CA . ASP A 1 110 ? 7.232 11.951 -12.829 1.00 71.69 110 ASP A CA 1
ATOM 833 C C . ASP A 1 110 ? 6.676 11.516 -11.471 1.00 71.69 110 ASP A C 1
ATOM 835 O O . ASP A 1 110 ? 6.928 10.407 -10.989 1.00 71.69 110 ASP A O 1
ATOM 839 N N . LEU A 1 111 ? 5.925 12.422 -10.837 1.00 80.50 111 LEU A N 1
ATOM 840 C CA . LEU A 1 111 ? 5.166 12.145 -9.622 1.00 80.50 111 LEU A CA 1
ATOM 841 C C . LEU A 1 111 ? 3.732 11.765 -9.995 1.00 80.50 111 LEU A C 1
ATOM 843 O O . LEU A 1 111 ? 2.939 12.614 -10.403 1.00 80.50 111 LEU A O 1
ATOM 847 N N . LEU A 1 112 ? 3.381 10.502 -9.784 1.00 83.38 112 LEU A N 1
ATOM 848 C CA . LEU A 1 112 ? 2.024 9.995 -9.955 1.00 83.38 112 LEU A CA 1
ATOM 849 C C . LEU A 1 112 ? 1.317 9.986 -8.602 1.00 83.38 112 LEU A C 1
ATOM 851 O O . LEU A 1 112 ? 1.685 9.227 -7.706 1.00 83.38 112 LEU A O 1
ATOM 855 N N . GLY A 1 113 ? 0.311 10.845 -8.438 1.00 87.56 113 GLY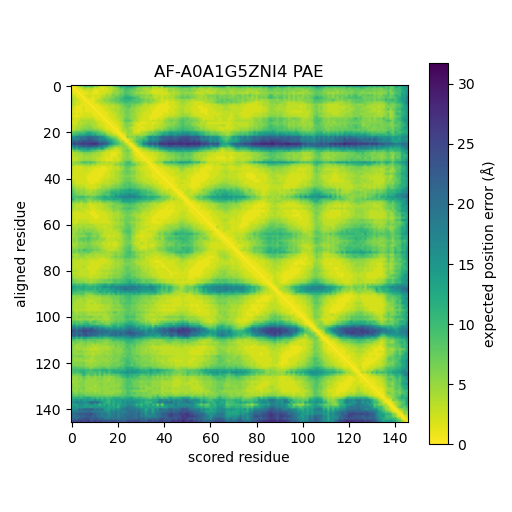 A N 1
ATOM 856 C CA . GLY A 1 113 ? -0.535 10.861 -7.246 1.00 87.56 113 GLY A CA 1
ATOM 857 C C . GLY A 1 113 ? -1.459 9.643 -7.197 1.00 87.56 113 GLY A C 1
ATOM 858 O O . GLY A 1 113 ? -2.006 9.231 -8.217 1.00 87.56 113 GLY A O 1
ATOM 859 N N . THR A 1 114 ? -1.653 9.088 -6.004 1.00 90.00 114 THR A N 1
ATOM 860 C CA . THR A 1 114 ? -2.528 7.932 -5.764 1.00 90.00 114 THR A CA 1
ATOM 861 C C . THR A 1 114 ? -3.480 8.225 -4.615 1.00 90.00 114 THR A C 1
ATOM 863 O O . THR A 1 114 ? -3.128 8.938 -3.668 1.00 90.00 114 THR A O 1
ATOM 866 N N . TRP A 1 115 ? -4.694 7.696 -4.694 1.00 93.88 115 TRP A N 1
ATOM 867 C CA . TRP A 1 115 ? -5.643 7.730 -3.587 1.00 93.88 115 TR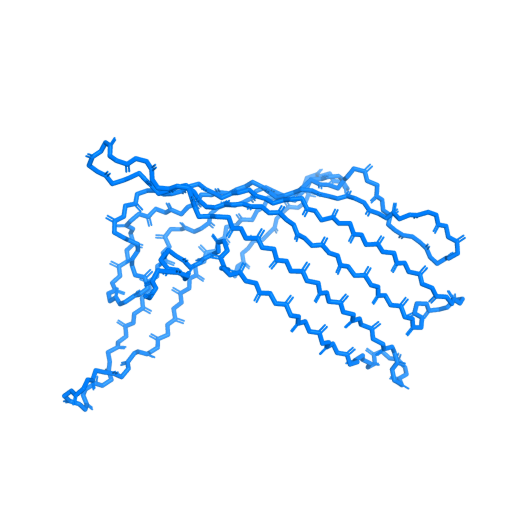P A CA 1
ATOM 868 C C . TRP A 1 115 ? -6.575 6.528 -3.643 1.00 93.88 115 TRP A C 1
ATOM 870 O O . TRP A 1 115 ? -6.850 5.989 -4.715 1.00 93.88 115 TRP A O 1
ATOM 880 N N . GLY A 1 116 ? -7.098 6.151 -2.487 1.00 93.88 116 GLY A N 1
ATOM 881 C CA . GLY A 1 116 ? -8.037 5.054 -2.339 1.00 93.88 116 GLY A CA 1
ATOM 882 C C . GLY A 1 116 ? -8.999 5.318 -1.197 1.00 93.88 116 GLY A C 1
ATOM 883 O O . GLY A 1 116 ? -8.659 5.965 -0.206 1.00 93.88 116 GLY A O 1
ATOM 884 N N . PHE A 1 117 ? -10.218 4.825 -1.343 1.00 96.44 117 PHE A N 1
ATOM 885 C CA . PHE A 1 117 ? -11.228 4.796 -0.301 1.00 96.44 117 PHE A CA 1
ATOM 886 C C . PHE A 1 117 ? -11.892 3.429 -0.318 1.00 96.44 117 PHE A C 1
ATOM 888 O O . PHE A 1 117 ? -12.421 2.997 -1.344 1.00 96.44 117 PHE A O 1
ATOM 895 N N . GLY A 1 118 ? -11.897 2.768 0.829 1.00 95.94 118 GLY A N 1
ATOM 896 C CA . GLY A 1 118 ? -12.462 1.444 0.962 1.00 95.94 118 GLY A CA 1
ATOM 897 C C . GLY A 1 118 ? -13.280 1.284 2.225 1.00 95.94 118 GLY A C 1
ATOM 898 O O . GLY A 1 118 ? -13.150 2.015 3.210 1.00 95.94 118 GLY A O 1
ATOM 899 N N . SER A 1 119 ? -14.151 0.289 2.185 1.00 95.88 119 SER A N 1
ATOM 900 C CA . SER A 1 119 ? -14.911 -0.156 3.335 1.00 95.88 119 SER A CA 1
ATOM 901 C C . SER A 1 119 ? -14.863 -1.668 3.444 1.00 95.88 119 SER A C 1
ATOM 903 O O . SER A 1 119 ? -14.859 -2.388 2.446 1.00 95.88 119 SER A O 1
ATOM 905 N N . GLN A 1 120 ? -14.839 -2.132 4.683 1.00 95.19 120 GLN A N 1
ATOM 906 C CA . GLN A 1 120 ? -14.982 -3.523 5.050 1.00 95.19 120 GLN A CA 1
ATOM 907 C C . GLN A 1 120 ? -16.205 -3.651 5.955 1.00 95.19 120 GLN A C 1
ATOM 909 O O . GLN A 1 120 ? -16.285 -2.994 6.990 1.00 95.19 120 GLN A O 1
ATOM 914 N N . VAL A 1 121 ? -17.150 -4.504 5.575 1.00 94.62 121 VAL A N 1
ATOM 915 C CA . VAL A 1 121 ? -18.360 -4.786 6.352 1.00 94.62 121 VAL A CA 1
ATOM 916 C C . VAL A 1 121 ? -18.352 -6.246 6.763 1.00 94.62 121 VAL A C 1
ATOM 918 O O . VAL A 1 121 ? -18.210 -7.144 5.928 1.00 94.62 121 VAL A O 1
ATOM 921 N N . ARG A 1 122 ? -18.516 -6.503 8.056 1.00 92.69 122 ARG A N 1
ATOM 922 C CA . ARG A 1 122 ? -18.623 -7.862 8.582 1.00 92.69 122 ARG A CA 1
ATOM 923 C C . ARG A 1 122 ? -19.975 -8.459 8.216 1.00 92.69 122 ARG A C 1
ATOM 925 O O . ARG A 1 122 ? -21.016 -7.897 8.537 1.00 92.69 122 ARG A O 1
ATOM 932 N N . VAL A 1 123 ? -19.961 -9.618 7.562 1.00 91.62 123 VAL A N 1
ATOM 933 C CA . VAL A 1 123 ? -21.190 -10.303 7.127 1.00 91.62 123 VAL A CA 1
ATOM 934 C C . VAL A 1 123 ? -21.566 -11.411 8.090 1.00 91.62 123 VAL A C 1
ATOM 936 O O . VAL A 1 123 ? -22.692 -11.467 8.576 1.00 91.62 123 VAL A O 1
ATOM 939 N N . PHE A 1 124 ? -20.633 -12.318 8.371 1.00 89.56 124 PHE A N 1
ATOM 940 C CA . PHE A 1 124 ? -20.914 -13.467 9.220 1.00 89.56 124 PHE A CA 1
ATOM 941 C C . PHE A 1 124 ? -19.638 -14.021 9.840 1.00 89.56 124 PHE A C 1
ATOM 943 O O . PHE A 1 124 ? -18.728 -14.453 9.131 1.00 89.56 124 PHE A O 1
ATOM 950 N N . LYS A 1 125 ? -19.589 -14.070 11.176 1.00 86.50 125 LYS A N 1
ATOM 951 C CA . LYS A 1 125 ? -18.398 -14.494 11.929 1.00 86.50 125 LYS A CA 1
ATOM 952 C C . LYS A 1 125 ? -17.161 -13.717 11.446 1.00 86.50 125 LYS A C 1
ATOM 954 O O . LYS A 1 125 ? -17.169 -12.497 11.512 1.00 86.50 125 LYS A O 1
ATOM 959 N N . GLY A 1 126 ? -16.128 -14.406 10.955 1.00 86.19 126 GLY A N 1
ATOM 960 C CA . GLY A 1 126 ? -14.914 -13.790 10.408 1.00 86.19 126 GLY A CA 1
ATOM 961 C C . GLY A 1 126 ? -14.986 -13.423 8.921 1.00 86.19 126 GLY A C 1
ATOM 962 O O . GLY A 1 126 ? -13.975 -13.009 8.360 1.00 86.19 126 GLY A O 1
ATOM 963 N N . MET A 1 127 ? -16.132 -13.610 8.257 1.00 92.56 127 MET A N 1
ATOM 964 C CA . MET A 1 127 ? -16.307 -13.229 6.854 1.00 92.56 127 MET A CA 1
ATOM 965 C C . MET A 1 127 ? -16.638 -11.745 6.731 1.00 92.56 127 MET A C 1
ATOM 967 O O . MET A 1 127 ? -17.583 -11.256 7.359 1.00 92.56 127 MET A O 1
ATOM 971 N N . HIS A 1 128 ? -15.916 -11.071 5.841 1.00 93.25 128 HIS A N 1
ATOM 972 C CA . HIS A 1 128 ? -16.099 -9.660 5.533 1.00 93.25 128 HIS A CA 1
ATOM 973 C C . HIS A 1 128 ? -16.299 -9.451 4.030 1.00 93.25 128 HIS A C 1
ATOM 975 O O . HIS A 1 128 ? -15.697 -10.152 3.217 1.00 93.25 128 HIS A O 1
ATOM 981 N N . LEU A 1 129 ? -17.133 -8.477 3.671 1.00 95.19 129 LEU A N 1
ATOM 982 C CA . LEU A 1 129 ? -17.198 -7.914 2.326 1.00 95.19 129 LEU A CA 1
ATOM 983 C C . LEU A 1 129 ? -16.336 -6.664 2.284 1.00 95.19 129 LEU A C 1
ATOM 985 O O . LEU A 1 129 ? -16.457 -5.809 3.158 1.00 95.19 129 LEU A O 1
ATOM 989 N N . VAL A 1 130 ? -15.489 -6.567 1.264 1.00 94.88 130 VAL A N 1
ATOM 990 C CA . VAL A 1 130 ? -14.598 -5.428 1.055 1.00 94.88 130 VAL A CA 1
ATOM 991 C C . VAL A 1 130 ? -14.929 -4.799 -0.287 1.00 94.88 130 VAL A C 1
ATOM 993 O O . VAL A 1 130 ? -15.028 -5.499 -1.295 1.00 94.88 130 VAL A O 1
ATOM 996 N N . GLY A 1 131 ? -15.123 -3.486 -0.286 1.00 95.94 131 GLY A N 1
ATOM 997 C CA . GLY A 1 131 ? -15.263 -2.682 -1.493 1.00 95.94 131 GLY A CA 1
ATOM 998 C C . GLY A 1 131 ? -14.284 -1.521 -1.442 1.00 95.94 131 GLY A C 1
ATOM 999 O O . GLY A 1 131 ? -14.183 -0.861 -0.411 1.00 95.94 131 GLY A O 1
ATOM 1000 N N . GLU A 1 132 ? -13.580 -1.275 -2.542 1.00 93.00 132 GLU A N 1
ATOM 1001 C CA . GLU A 1 132 ? -12.595 -0.200 -2.655 1.00 93.00 132 GLU A CA 1
ATOM 1002 C C . GLU A 1 132 ? -12.751 0.519 -3.996 1.00 93.00 132 GLU A C 1
ATOM 1004 O O . GLU A 1 132 ? -12.987 -0.107 -5.032 1.00 93.00 132 GLU A O 1
ATOM 1009 N N . ILE A 1 133 ? -12.632 1.842 -3.959 1.00 93.25 133 ILE A N 1
ATOM 1010 C CA . ILE A 1 133 ? -12.451 2.698 -5.129 1.00 93.25 133 ILE A CA 1
ATOM 1011 C C . ILE A 1 133 ? -11.094 3.379 -4.999 1.00 93.25 133 ILE A C 1
ATOM 1013 O O . ILE A 1 133 ? -10.742 3.866 -3.927 1.00 93.25 133 ILE A O 1
ATOM 1017 N N . PHE A 1 134 ? -10.325 3.415 -6.078 1.00 90.31 134 PHE A N 1
ATOM 1018 C CA . PHE A 1 134 ? -8.984 3.984 -6.057 1.00 90.31 134 PHE A CA 1
ATOM 1019 C C . PHE A 1 134 ? -8.609 4.564 -7.417 1.00 90.31 134 PHE A C 1
ATOM 1021 O O . PHE A 1 134 ? -9.207 4.233 -8.444 1.00 90.31 134 PHE A O 1
ATOM 1028 N N . SER A 1 135 ? -7.620 5.450 -7.409 1.00 85.56 135 SER A N 1
ATOM 1029 C CA . SER A 1 135 ? -7.029 6.054 -8.597 1.00 85.56 135 SER A CA 1
ATOM 1030 C C . SER A 1 135 ? -5.516 6.015 -8.476 1.00 85.56 135 SER A C 1
ATOM 1032 O O . SER A 1 135 ? -4.955 6.535 -7.509 1.00 85.56 135 SER A O 1
ATOM 1034 N N . GLY A 1 136 ? -4.875 5.449 -9.497 1.00 75.44 136 GLY A N 1
ATOM 1035 C CA . GLY A 1 136 ? -3.452 5.126 -9.469 1.00 75.44 136 GLY A CA 1
ATOM 1036 C C . GLY A 1 136 ? -3.153 3.952 -8.531 1.00 75.44 136 GLY A C 1
ATOM 1037 O O . GLY A 1 136 ? -3.896 3.679 -7.592 1.00 75.44 136 GLY A O 1
ATOM 1038 N N . ASP A 1 137 ? -2.061 3.243 -8.796 1.00 65.25 137 ASP A N 1
ATOM 1039 C CA . ASP A 1 137 ? -1.566 2.179 -7.921 1.00 65.25 137 ASP A CA 1
ATOM 1040 C C . ASP A 1 137 ? -0.093 2.466 -7.597 1.00 65.25 137 ASP A C 1
ATOM 1042 O O . ASP A 1 137 ? 0.740 2.476 -8.508 1.00 65.25 137 ASP A O 1
ATOM 1046 N N . PRO A 1 138 ? 0.267 2.712 -6.322 1.00 56.97 138 PRO A N 1
ATOM 1047 C CA . PRO A 1 138 ? 1.646 3.013 -5.952 1.00 56.97 138 PRO A CA 1
ATOM 1048 C C . PRO A 1 138 ? 2.602 1.838 -6.207 1.00 56.97 138 PRO A C 1
ATOM 1050 O O . PRO A 1 138 ? 3.816 2.053 -6.258 1.00 56.97 138 PRO A O 1
ATOM 1053 N N . TYR A 1 139 ? 2.078 0.624 -6.387 1.00 56.69 139 TYR A N 1
ATOM 1054 C CA . TYR A 1 139 ? 2.826 -0.605 -6.633 1.00 56.69 139 TYR A CA 1
ATOM 1055 C C . TYR A 1 139 ? 3.016 -0.933 -8.119 1.00 56.69 139 TYR A C 1
ATOM 1057 O O . TYR A 1 139 ? 3.849 -1.786 -8.434 1.00 56.69 139 TYR A O 1
ATOM 1065 N N . VAL A 1 140 ? 2.291 -0.269 -9.028 1.00 63.06 140 VAL A N 1
ATOM 1066 C CA . VAL A 1 140 ? 2.391 -0.489 -10.478 1.00 63.06 140 VAL A CA 1
ATOM 1067 C C . VAL A 1 140 ? 2.989 0.755 -11.144 1.00 63.06 140 VAL A C 1
ATOM 1069 O O . VAL A 1 140 ? 2.313 1.779 -11.262 1.00 63.06 140 VAL A O 1
ATOM 1072 N N . PRO A 1 141 ? 4.250 0.690 -11.610 1.00 53.56 141 PRO A N 1
ATOM 1073 C CA . PRO A 1 141 ? 4.843 1.758 -12.409 1.00 53.56 141 PRO A CA 1
ATOM 1074 C C . PRO A 1 141 ? 3.962 2.046 -13.635 1.00 53.56 141 PRO A C 1
ATOM 1076 O O . PRO A 1 141 ? 3.671 1.135 -14.406 1.00 53.56 141 PRO A O 1
ATOM 1079 N N . GLY A 1 142 ? 3.512 3.293 -13.802 1.00 48.12 142 GLY A N 1
ATOM 1080 C CA . GLY A 1 142 ? 2.688 3.705 -14.947 1.00 48.12 142 GLY A CA 1
ATOM 1081 C C . GLY A 1 142 ? 1.173 3.461 -14.822 1.00 48.12 142 GLY A C 1
ATOM 1082 O O . GLY A 1 142 ? 0.436 3.717 -15.773 1.00 48.12 142 GLY A O 1
ATOM 1083 N N . ALA A 1 143 ? 0.652 3.018 -13.673 1.00 43.84 143 ALA A N 1
ATOM 1084 C CA . ALA A 1 143 ? -0.798 2.989 -13.464 1.00 43.84 143 ALA A CA 1
ATOM 1085 C C . ALA A 1 143 ? -1.365 4.421 -13.380 1.00 43.84 143 ALA A C 1
ATOM 1087 O O . ALA A 1 143 ? -1.130 5.132 -12.404 1.00 43.84 143 ALA A O 1
ATOM 1088 N N . GLY A 1 144 ? -2.125 4.836 -14.401 1.00 33.56 144 GLY A N 1
ATOM 1089 C CA . GLY A 1 144 ? -2.754 6.164 -14.486 1.00 33.56 144 GLY A CA 1
ATOM 1090 C C . GLY A 1 144 ? -2.235 7.066 -15.611 1.00 33.56 144 GLY A C 1
ATOM 1091 O O . GLY A 1 144 ? -2.753 8.167 -15.772 1.00 33.56 144 GLY A O 1
ATOM 1092 N N . VAL A 1 145 ? -1.262 6.610 -16.405 1.00 39.69 145 VAL A N 1
ATOM 1093 C CA . VAL A 1 145 ? -0.851 7.256 -17.664 1.00 39.69 145 VAL A CA 1
ATOM 1094 C C . VAL A 1 145 ? -1.487 6.519 -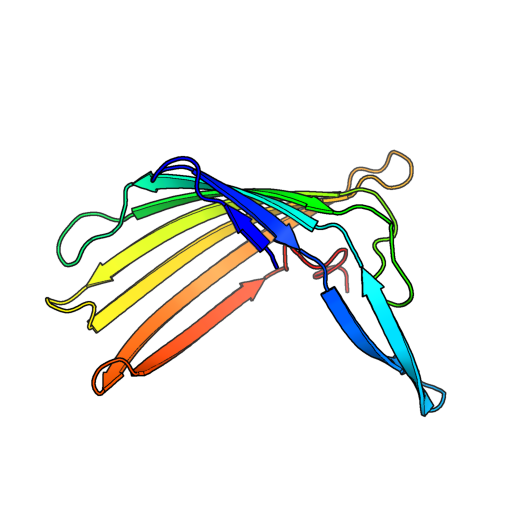18.847 1.00 39.69 145 VAL A C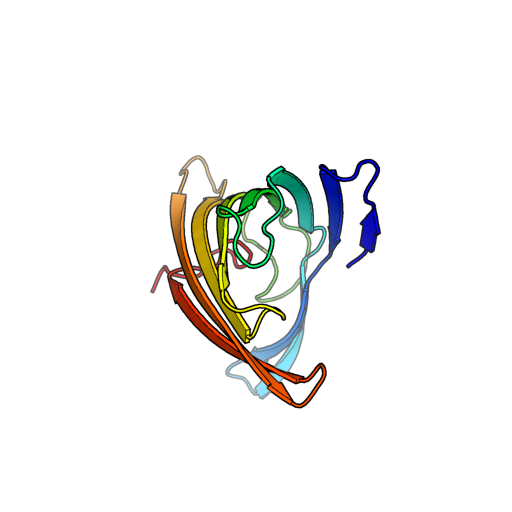 1
ATOM 1096 O O . VAL A 1 145 ? -0.871 5.655 -19.463 1.00 39.69 145 VAL A O 1
ATOM 1099 N N . SER A 1 146 ? -2.760 6.815 -19.125 1.00 33.84 146 SER A N 1
ATOM 1100 C CA . SER A 1 146 ? -3.415 6.473 -20.400 1.00 33.84 146 SER A CA 1
ATOM 1101 C C . SER A 1 146 ? -3.747 7.734 -21.175 1.00 33.84 146 SER A C 1
ATOM 1103 O O . SER A 1 146 ? -4.377 8.612 -20.539 1.00 33.84 146 SER A O 1
#

Organism: NCBI:txid279824

Mean predicted aligned error: 7.07 Å

Solvent-accessible surface area (backbone atoms only — not comparable to full-atom values): 7658 Å² total; per-residue (Å²): 115,52,74,48,62,94,43,99,41,35,36,41,34,45,32,62,51,71,51,74,46,77,47,98,81,78,50,74,41,78,23,25,23,41,55,33,40,36,41,38,37,48,81,38,75,54,40,57,79,49,65,63,11,34,33,36,38,42,33,39,39,44,57,34,60,38,61,92,57,29,39,95,33,44,30,40,27,38,34,41,38,42,33,40,32,36,51,95,76,49,42,37,33,40,38,39,37,45,35,30,25,40,41,55,45,97,91,54,77,51,75,46,69,24,37,36,44,35,38,37,36,54,75,55,90,93,42,65,50,75,52,74,51,70,44,45,43,67,88,43,86,71,50,80,78,126

pLDDT: mean 86.0, std 13.39, range [33.56, 97.88]

Radius of gyration: 17.64 Å; Cα contacts (8 Å, |Δi|>4): 375; chains: 1; bounding box: 38×30×50 Å

Secondary structure (DSSP, 8-state):
-EEEEEETTEEEEEEEEEEEEE-TTS-EEEEEEEEEEEEEEEEE---TTSPPEEEEEEEEE-S-EEGGGS-SSEEEEEEEEEEEEETTTT-EEEEEEEEEEEEEETTEEEEEEEEEEEEEEEEETTEEEEEEEEES-TTSTTTT--

Nearest PDB structures (foldseek):
  8jto-assembly1_A  TM=4.842E-01  e=9.219E-01  Burkholderia pseudomallei
  6v05-assembly1_F  TM=4.021E-01  e=7.453E-01  Escherichia coli K-12
  2m07-assembly1_A  TM=3.482E-01  e=7.453E-01  Escherichia coli K-12
  7ttc-assembly1_A  TM=4.484E-01  e=2.533E+00  Escherichia coli
  8us1-assembly1_A  TM=3.960E-01  e=3.304E+00  Pseudomonas aeruginosa PAO1